Protein AF-A0A601UBJ7-F1 (afdb_monomer_lite)

Radius of gyration: 8.99 Å; chains: 1; bounding box: 18×20×21 Å

Organism: NCBI:txid2564391

pLDDT: mean 97.34, std 1.12, range [93.12, 98.38]

Structure (mmCIF, N/CA/C/O backbone):
data_AF-A0A601UBJ7-F1
#
_entry.id   AF-A0A601UBJ7-F1
#
loop_
_atom_site.group_PDB
_atom_site.id
_atom_site.type_symbol
_atom_site.label_atom_id
_atom_site.label_alt_id
_atom_site.label_comp_id
_atom_site.label_asym_id
_atom_site.label_entity_id
_atom_site.label_seq_id
_atom_site.pdbx_PDB_ins_code
_atom_site.Cartn_x
_atom_site.Cartn_y
_atom_site.Cartn_z
_atom_site.occupancy
_atom_site.B_iso_or_equiv
_atom_site.auth_seq_id
_atom_site.auth_comp_id
_atom_site.auth_asym_id
_atom_site.auth_atom_id
_atom_site.pdbx_PDB_model_num
ATOM 1 N N . MET A 1 1 ? 10.925 -0.381 -2.443 1.00 95.88 1 MET A N 1
ATOM 2 C CA . MET A 1 1 ? 10.521 0.867 -1.760 1.00 95.88 1 MET A CA 1
ATOM 3 C C . MET A 1 1 ? 9.971 0.572 -0.365 1.00 95.88 1 MET A C 1
ATOM 5 O O . MET A 1 1 ? 9.425 -0.505 -0.156 1.00 95.88 1 MET A O 1
ATOM 9 N N . PHE A 1 2 ? 10.100 1.503 0.584 1.00 98.25 2 PHE A N 1
ATOM 10 C CA . PHE A 1 2 ? 9.384 1.427 1.862 1.00 98.25 2 PHE A CA 1
ATOM 11 C C . PHE A 1 2 ? 8.042 2.146 1.718 1.00 98.25 2 PHE A C 1
ATOM 13 O O . PHE A 1 2 ? 8.017 3.252 1.184 1.00 98.25 2 PHE A O 1
ATOM 20 N N . VAL A 1 3 ? 6.944 1.520 2.145 1.00 98.06 3 VAL A N 1
ATOM 21 C CA . VAL A 1 3 ? 5.603 2.124 2.100 1.00 98.06 3 VAL A CA 1
ATOM 22 C C . VAL A 1 3 ? 4.830 1.885 3.385 1.00 9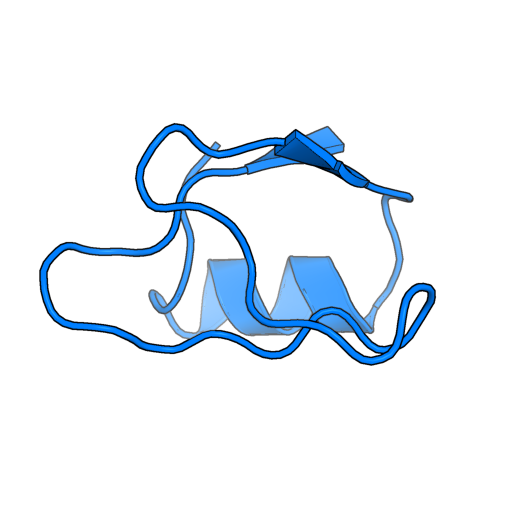8.06 3 VAL A C 1
ATOM 24 O O . VAL A 1 3 ? 4.969 0.843 4.025 1.00 98.06 3 VAL A O 1
ATOM 27 N N . LYS A 1 4 ? 3.961 2.836 3.727 1.00 98.31 4 LYS A N 1
ATOM 28 C CA . LYS A 1 4 ? 2.964 2.756 4.800 1.00 98.31 4 LYS A CA 1
ATOM 29 C C . LYS A 1 4 ? 1.555 2.897 4.224 1.00 98.31 4 LYS A C 1
ATOM 31 O O . LYS A 1 4 ? 1.353 3.769 3.376 1.00 98.31 4 LYS A O 1
ATOM 36 N N . PRO A 1 5 ? 0.570 2.117 4.699 1.00 98.25 5 PRO A N 1
ATOM 37 C CA . PRO A 1 5 ? -0.817 2.337 4.321 1.00 98.25 5 PRO A CA 1
ATOM 38 C C . PRO A 1 5 ? -1.298 3.685 4.865 1.00 98.25 5 PRO A C 1
ATOM 40 O O . PRO A 1 5 ? -0.875 4.142 5.933 1.00 98.25 5 PRO A O 1
ATOM 43 N N . VAL A 1 6 ? -2.195 4.341 4.132 1.00 97.88 6 VAL A N 1
ATOM 44 C CA . VAL A 1 6 ? -2.911 5.502 4.669 1.00 97.88 6 VAL A CA 1
ATOM 45 C C . VAL A 1 6 ? -3.805 5.046 5.826 1.00 97.88 6 VAL A C 1
ATOM 47 O O . VAL A 1 6 ? -4.360 3.949 5.803 1.00 97.88 6 VAL A O 1
ATOM 50 N N . LYS A 1 7 ? -3.924 5.871 6.875 1.00 95.56 7 LYS A N 1
ATOM 51 C CA . LYS A 1 7 ? -4.657 5.518 8.101 1.00 95.56 7 LYS A CA 1
ATOM 52 C C . LYS A 1 7 ? -6.073 5.030 7.768 1.00 95.56 7 LYS A C 1
ATOM 54 O O . LYS A 1 7 ? -6.811 5.716 7.067 1.00 95.56 7 LYS A O 1
ATOM 59 N N . GLY A 1 8 ? -6.442 3.861 8.294 1.00 93.94 8 GLY A N 1
ATOM 60 C CA . GLY A 1 8 ? -7.747 3.238 8.051 1.00 93.94 8 GLY A CA 1
ATOM 61 C C . GLY A 1 8 ? -7.864 2.476 6.724 1.00 93.94 8 GLY A C 1
ATOM 62 O O . GLY A 1 8 ? -8.951 2.001 6.404 1.00 93.94 8 GLY A O 1
ATOM 63 N N . ARG A 1 9 ? -6.780 2.339 5.946 1.00 95.62 9 ARG A N 1
ATOM 64 C CA . ARG A 1 9 ? -6.744 1.494 4.746 1.00 95.62 9 ARG A CA 1
ATOM 65 C C . ARG A 1 9 ? -6.141 0.128 5.047 1.00 95.62 9 ARG A C 1
ATOM 67 O O . ARG A 1 9 ? -5.072 0.022 5.640 1.00 95.62 9 ARG A O 1
ATOM 74 N N . SER A 1 10 ? -6.788 -0.905 4.522 1.00 97.44 10 SER A N 1
ATOM 75 C 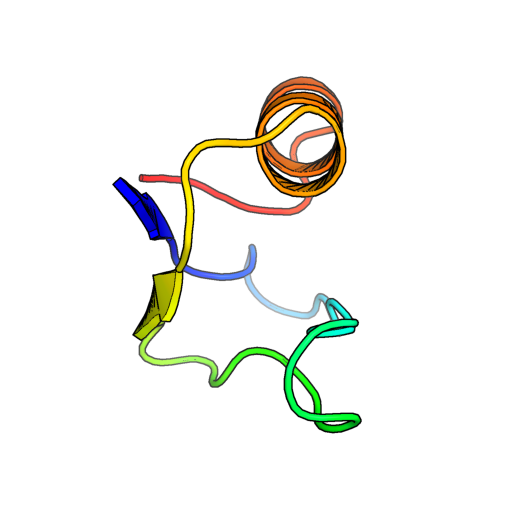CA . SER A 1 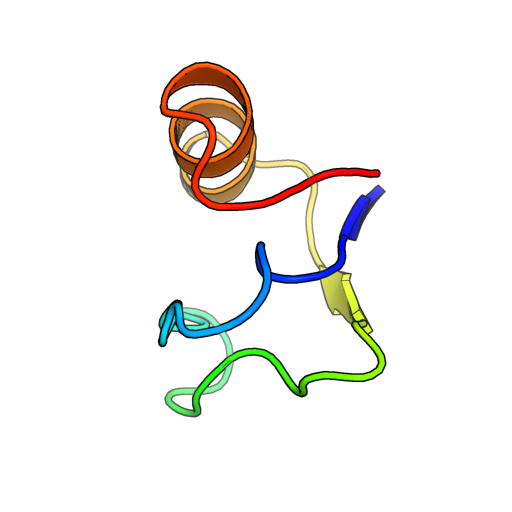10 ? -6.212 -2.240 4.375 1.00 97.44 10 SER A CA 1
ATOM 76 C C . SER A 1 10 ? -5.670 -2.374 2.955 1.00 97.44 10 SER A C 1
ATOM 78 O O . SER A 1 10 ? -6.428 -2.289 1.989 1.00 97.44 10 SER A O 1
ATOM 80 N N . VAL A 1 11 ? -4.355 -2.543 2.816 1.00 97.88 11 VAL A N 1
ATOM 81 C CA . VAL A 1 11 ? -3.692 -2.697 1.514 1.00 97.88 11 VAL A CA 1
ATOM 82 C C . VAL A 1 11 ? -3.092 -4.099 1.442 1.00 97.88 11 VAL A C 1
ATOM 84 O O . VAL A 1 11 ? -2.210 -4.385 2.244 1.00 97.88 11 VAL A O 1
ATOM 87 N N . PRO A 1 12 ? -3.556 -4.982 0.542 1.00 98.00 12 PRO A N 1
ATOM 88 C CA . PRO A 1 12 ? -2.963 -6.306 0.375 1.00 98.00 12 PRO A CA 1
ATOM 89 C C . PRO A 1 12 ? -1.498 -6.229 -0.067 1.00 98.00 12 PRO A C 1
ATOM 91 O O . PRO A 1 12 ? -1.136 -5.376 -0.873 1.00 98.00 12 PRO A O 1
ATOM 94 N N . ASP A 1 13 ? -0.668 -7.142 0.423 1.00 97.62 13 ASP A N 1
ATOM 95 C CA . ASP A 1 13 ? 0.672 -7.405 -0.090 1.00 97.62 13 ASP A CA 1
ATOM 96 C C . ASP A 1 13 ? 0.620 -8.686 -0.949 1.00 97.62 13 ASP A C 1
ATOM 98 O O . ASP A 1 13 ? 0.586 -9.796 -0.407 1.00 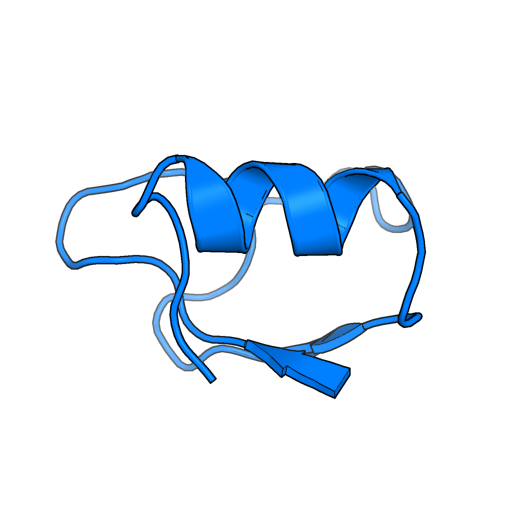97.62 13 ASP A O 1
ATOM 102 N N . PRO A 1 14 ? 0.599 -8.575 -2.292 1.00 96.75 14 PRO A N 1
ATOM 103 C CA . PRO A 1 14 ? 0.457 -9.734 -3.168 1.00 96.75 14 PRO A CA 1
ATOM 104 C C . PRO A 1 14 ? 1.632 -10.711 -3.079 1.00 96.75 14 PRO A C 1
ATOM 106 O O . PRO A 1 14 ? 1.460 -11.885 -3.390 1.00 96.75 14 PRO A O 1
ATOM 109 N N . ALA A 1 15 ? 2.819 -10.248 -2.675 1.00 96.94 15 ALA A N 1
ATOM 110 C CA . ALA A 1 15 ? 4.001 -11.100 -2.582 1.00 96.94 15 ALA A CA 1
ATOM 111 C C . ALA A 1 15 ? 3.981 -11.985 -1.328 1.00 96.94 15 ALA A C 1
ATOM 113 O O . ALA A 1 15 ? 4.621 -13.033 -1.301 1.00 96.94 15 ALA A O 1
ATOM 114 N N . ARG A 1 16 ? 3.258 -11.566 -0.284 1.00 95.81 16 ARG A N 1
ATOM 115 C CA . ARG A 1 16 ? 3.220 -12.254 1.015 1.00 95.81 16 ARG A CA 1
ATOM 116 C C . ARG A 1 16 ? 1.864 -12.861 1.348 1.00 95.81 16 ARG A C 1
ATOM 118 O O . ARG A 1 16 ? 1.790 -13.717 2.222 1.00 95.81 16 ARG A O 1
ATOM 125 N N . GLY A 1 17 ? 0.807 -12.429 0.663 1.00 96.56 17 GLY A N 1
ATOM 126 C CA . GLY A 1 17 ? -0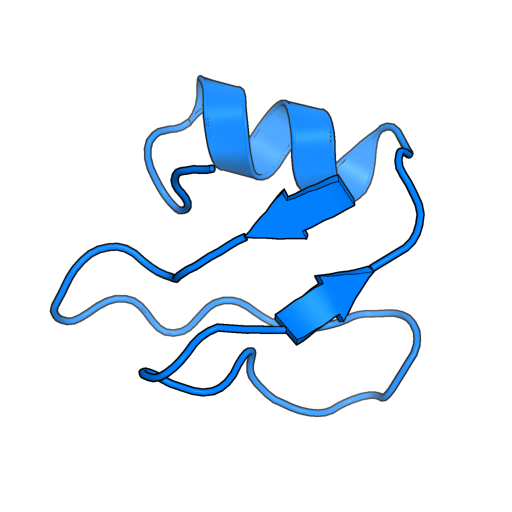.561 -12.866 0.932 1.00 96.56 17 GLY A CA 1
ATOM 127 C C . GLY A 1 17 ? -1.137 -12.318 2.243 1.00 96.56 17 GLY A C 1
ATOM 128 O O . GLY A 1 17 ? -2.171 -12.809 2.686 1.00 96.56 17 GLY A O 1
ATOM 12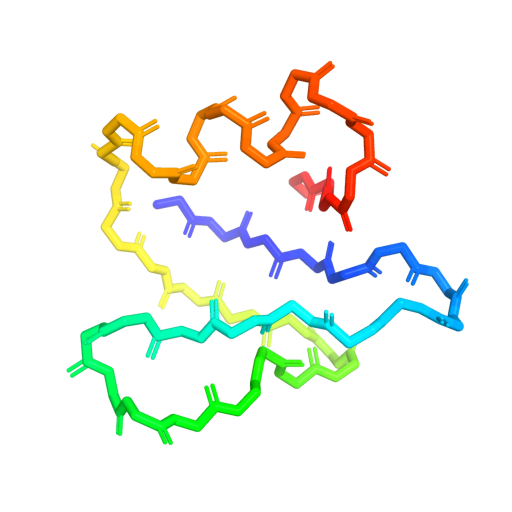9 N N . ASP A 1 18 ? -0.491 -11.322 2.862 1.00 97.75 18 ASP A N 1
ATOM 130 C CA . ASP A 1 18 ? -0.966 -10.621 4.060 1.00 97.75 18 ASP A CA 1
ATOM 131 C C . ASP A 1 18 ? -1.403 -9.177 3.743 1.00 97.75 18 ASP A C 1
ATOM 133 O O . ASP A 1 18 ? -1.384 -8.732 2.595 1.00 97.75 18 ASP A O 1
ATOM 137 N N . LEU A 1 19 ? -1.864 -8.443 4.759 1.00 98.06 19 LEU A N 1
ATOM 138 C CA . LEU A 1 19 ? -2.067 -6.997 4.657 1.00 98.06 19 LEU A CA 1
ATOM 139 C C . LEU A 1 19 ? -0.766 -6.267 4.997 1.00 98.06 19 LEU A C 1
ATOM 141 O O . LEU A 1 19 ? -0.041 -6.660 5.913 1.00 98.06 19 LEU A O 1
ATOM 145 N N . LEU A 1 20 ? -0.515 -5.151 4.312 1.00 97.62 20 LEU A N 1
ATOM 146 C CA . LEU A 1 20 ? 0.566 -4.239 4.649 1.00 97.62 20 LEU A CA 1
ATOM 147 C C . LEU A 1 20 ? 0.381 -3.752 6.101 1.00 97.62 20 LEU A C 1
ATOM 149 O O . LEU A 1 20 ? -0.670 -3.186 6.417 1.00 97.62 20 LEU A O 1
ATOM 153 N N . PRO A 1 21 ? 1.379 -3.939 6.985 1.00 97.62 21 PRO A N 1
ATOM 154 C CA . PRO A 1 21 ? 1.282 -3.503 8.374 1.00 97.62 21 PRO A CA 1
ATOM 155 C C . PRO A 1 21 ? 1.069 -1.991 8.489 1.00 97.62 21 PRO A C 1
ATOM 157 O O . PRO A 1 21 ? 1.602 -1.230 7.683 1.00 97.62 21 PRO A O 1
ATOM 160 N N . GLU A 1 22 ? 0.392 -1.531 9.546 1.00 96.62 22 GLU A N 1
ATOM 161 C CA . GLU A 1 22 ? 0.211 -0.090 9.809 1.00 96.62 22 GLU A CA 1
ATOM 162 C C . GLU A 1 22 ? 1.548 0.664 9.911 1.00 96.62 22 GLU A C 1
ATOM 164 O O . GLU A 1 22 ? 1.679 1.803 9.459 1.00 96.62 22 GLU A O 1
ATOM 169 N N . GLY A 1 23 ? 2.570 0.001 10.462 1.00 96.62 23 GLY A N 1
ATOM 170 C CA . GLY A 1 23 ? 3.938 0.515 10.546 1.00 96.62 23 GLY A CA 1
ATOM 171 C C . GLY A 1 23 ? 4.674 0.584 9.203 1.00 96.62 23 GLY A C 1
ATOM 172 O O . GLY A 1 23 ? 5.758 1.164 9.141 1.00 96.62 23 GLY A O 1
ATOM 173 N N . GLY A 1 24 ? 4.087 0.049 8.134 1.00 97.44 24 GLY A N 1
ATOM 174 C CA . GLY A 1 24 ? 4.699 -0.059 6.818 1.00 97.44 24 GLY A CA 1
ATOM 175 C C . GLY A 1 24 ? 5.737 -1.166 6.716 1.00 97.44 24 GLY A C 1
ATOM 176 O O . GLY A 1 24 ? 6.018 -1.892 7.673 1.00 97.44 24 GLY A O 1
ATOM 177 N N . ARG A 1 25 ? 6.289 -1.324 5.513 1.00 97.62 25 ARG A N 1
ATOM 178 C CA . ARG A 1 25 ? 7.264 -2.369 5.196 1.00 97.62 25 ARG A CA 1
ATOM 179 C C . ARG A 1 25 ? 8.046 -2.029 3.926 1.00 97.62 25 ARG A C 1
ATOM 181 O O . ARG A 1 25 ? 7.577 -1.268 3.083 1.00 97.62 25 ARG A O 1
ATOM 188 N N . ASN A 1 26 ? 9.219 -2.645 3.776 1.00 98.25 26 ASN A N 1
ATOM 189 C CA . ASN A 1 26 ? 9.915 -2.726 2.494 1.00 98.25 26 ASN A CA 1
ATOM 190 C C . ASN A 1 26 ? 9.250 -3.749 1.567 1.00 98.25 26 ASN A C 1
ATOM 192 O O . ASN A 1 26 ? 9.040 -4.902 1.949 1.00 98.25 26 ASN A O 1
ATOM 196 N N . VAL A 1 27 ? 8.969 -3.304 0.349 1.00 97.06 27 VAL A N 1
ATOM 197 C CA . VAL A 1 27 ? 8.349 -4.069 -0.734 1.00 97.06 27 VAL A CA 1
ATOM 198 C C . VAL A 1 27 ? 9.099 -3.811 -2.040 1.00 97.06 27 VAL A C 1
ATOM 200 O O . VAL A 1 27 ? 9.815 -2.810 -2.160 1.00 97.06 27 VAL A O 1
ATOM 203 N N . ASP A 1 28 ? 8.931 -4.677 -3.033 1.00 96.88 28 ASP A N 1
ATOM 204 C CA . ASP A 1 28 ? 9.526 -4.462 -4.354 1.00 96.88 28 ASP A CA 1
ATOM 205 C C . ASP A 1 28 ? 8.911 -3.234 -5.030 1.00 96.88 28 ASP A C 1
ATOM 207 O O . ASP A 1 28 ? 7.698 -3.032 -5.001 1.00 96.88 28 ASP A O 1
ATOM 211 N N . GLU A 1 29 ? 9.735 -2.394 -5.655 1.00 97.50 29 GLU A N 1
ATOM 212 C CA . GLU A 1 29 ? 9.224 -1.267 -6.437 1.00 97.50 29 GLU A CA 1
ATOM 213 C C . GLU A 1 29 ? 8.738 -1.779 -7.794 1.00 97.50 29 GLU A C 1
ATOM 215 O O . GLU A 1 29 ? 9.494 -1.910 -8.752 1.00 97.50 29 GLU A O 1
ATOM 220 N N . ASN A 1 30 ? 7.459 -2.141 -7.841 1.00 97.69 30 ASN A N 1
ATOM 221 C CA . ASN A 1 30 ? 6.801 -2.688 -9.018 1.00 97.69 30 ASN A CA 1
ATOM 222 C C . ASN A 1 30 ? 5.491 -1.939 -9.315 1.00 97.69 30 ASN A C 1
ATOM 224 O O . ASN A 1 30 ? 5.020 -1.104 -8.539 1.00 97.69 30 ASN A O 1
ATOM 228 N N . ASN A 1 31 ? 4.865 -2.275 -10.444 1.00 98.19 31 ASN A N 1
ATOM 229 C CA . ASN A 1 31 ? 3.637 -1.619 -10.900 1.00 98.19 31 ASN A CA 1
ATOM 230 C C . ASN A 1 31 ? 2.474 -1.698 -9.899 1.00 98.19 31 ASN A C 1
ATOM 232 O O . ASN A 1 31 ? 1.599 -0.836 -9.936 1.00 98.19 31 ASN A O 1
ATOM 236 N N . TYR A 1 32 ? 2.426 -2.709 -9.024 1.00 97.94 32 TYR A N 1
ATOM 237 C CA . TYR A 1 32 ? 1.385 -2.793 -8.002 1.00 97.94 32 TYR A CA 1
ATOM 238 C C . TYR A 1 32 ? 1.538 -1.650 -6.996 1.00 97.94 32 TYR A C 1
ATOM 240 O O . TYR A 1 32 ? 0.623 -0.842 -6.846 1.00 97.94 32 TYR A O 1
ATOM 248 N N . TRP A 1 33 ? 2.709 -1.529 -6.369 1.00 97.94 33 TRP A N 1
ATOM 249 C CA . TRP A 1 33 ? 2.947 -0.524 -5.332 1.00 97.94 33 TRP A CA 1
ATOM 250 C C . TRP A 1 33 ? 2.917 0.903 -5.869 1.00 97.94 33 TRP A C 1
ATOM 252 O O . TRP A 1 33 ? 2.304 1.762 -5.239 1.00 97.94 33 TRP A O 1
ATOM 262 N N . LEU A 1 34 ? 3.445 1.134 -7.076 1.00 98.25 34 LEU A N 1
ATOM 263 C CA . LEU A 1 34 ? 3.359 2.437 -7.742 1.00 98.25 34 LEU A CA 1
ATOM 264 C C . LEU A 1 34 ? 1.904 2.862 -8.004 1.00 98.25 34 LEU A C 1
ATOM 266 O O . LEU A 1 34 ? 1.556 4.027 -7.832 1.00 98.25 34 LEU A O 1
ATOM 270 N N . ARG A 1 35 ? 1.015 1.922 -8.363 1.00 98.38 35 ARG A N 1
ATOM 271 C CA . ARG A 1 35 ? -0.423 2.210 -8.519 1.00 98.38 35 ARG A CA 1
ATOM 272 C C . ARG A 1 35 ? -1.101 2.507 -7.185 1.00 98.38 35 ARG A C 1
ATOM 274 O O . ARG A 1 35 ? -1.944 3.394 -7.139 1.00 98.38 35 ARG A O 1
ATOM 281 N N . ARG A 1 36 ? -0.755 1.785 -6.111 1.00 98.25 36 ARG A N 1
ATOM 282 C CA . ARG A 1 36 ? -1.293 2.061 -4.764 1.00 98.25 36 ARG A CA 1
ATOM 283 C C . ARG A 1 36 ? -0.832 3.427 -4.252 1.00 98.25 36 ARG A C 1
ATOM 285 O O . ARG A 1 36 ? -1.618 4.124 -3.619 1.00 98.25 36 ARG A O 1
ATOM 292 N N . GLU A 1 37 ? 0.406 3.815 -4.547 1.00 98.00 37 GLU A N 1
ATOM 293 C CA . GLU A 1 37 ? 0.940 5.145 -4.236 1.00 98.00 37 GLU A CA 1
ATOM 294 C C . GLU A 1 37 ? 0.181 6.226 -5.023 1.00 98.00 37 GLU A C 1
ATOM 296 O O . GLU A 1 37 ? -0.360 7.151 -4.424 1.00 98.00 37 GLU A O 1
ATOM 301 N N . ALA A 1 38 ? 0.029 6.060 -6.341 1.00 98.19 38 ALA A N 1
ATOM 302 C CA . ALA A 1 38 ? -0.715 6.999 -7.187 1.00 98.19 38 ALA A CA 1
ATOM 303 C C . ALA A 1 38 ? -2.208 7.114 -6.819 1.00 98.19 38 ALA A C 1
ATOM 305 O O . ALA A 1 38 ? -2.796 8.184 -6.950 1.00 98.19 38 ALA A O 1
ATOM 306 N N . ALA A 1 39 ? -2.821 6.030 -6.337 1.00 98.00 39 ALA A N 1
ATOM 307 C CA . ALA A 1 39 ? -4.199 6.021 -5.847 1.00 98.00 39 ALA A CA 1
ATOM 308 C C . ALA A 1 39 ? -4.357 6.643 -4.442 1.00 98.00 39 ALA A C 1
ATOM 310 O O . ALA A 1 39 ? -5.482 6.805 -3.970 1.00 98.00 39 ALA A O 1
ATOM 311 N N . GLY A 1 40 ? -3.254 6.976 -3.760 1.00 97.81 40 GLY A N 1
ATOM 312 C CA . GLY A 1 40 ? -3.273 7.500 -2.393 1.00 97.81 40 GLY A CA 1
ATOM 313 C C . GLY A 1 40 ? -3.622 6.452 -1.334 1.00 97.81 40 GLY A C 1
ATOM 314 O O . GLY A 1 40 ? -4.056 6.799 -0.238 1.00 97.81 40 GLY A O 1
ATOM 315 N N . ASP A 1 41 ? -3.456 5.166 -1.641 1.00 97.94 41 ASP A N 1
ATOM 316 C CA . ASP A 1 41 ? -3.693 4.074 -0.694 1.00 97.94 41 ASP A CA 1
ATOM 317 C C . ASP A 1 41 ? -2.488 3.829 0.225 1.00 97.94 41 ASP A C 1
ATOM 319 O O . ASP A 1 41 ? -2.643 3.376 1.363 1.00 97.94 41 ASP A O 1
ATOM 323 N N . VAL A 1 42 ? -1.286 4.146 -0.260 1.00 98.06 42 VAL A N 1
ATOM 324 C CA . VAL A 1 42 ? -0.027 4.086 0.491 1.00 98.06 42 VAL A CA 1
ATOM 325 C C . VAL A 1 42 ? 0.787 5.362 0.286 1.00 98.06 42 VAL A C 1
ATOM 327 O O . VAL A 1 42 ? 0.578 6.097 -0.675 1.00 98.06 42 VAL A O 1
ATOM 330 N N . ARG A 1 43 ? 1.745 5.601 1.180 1.00 97.19 43 ARG A N 1
ATOM 331 C CA . ARG A 1 43 ? 2.763 6.655 1.077 1.00 97.19 43 ARG A CA 1
ATOM 332 C C . ARG A 1 43 ? 4.146 6.077 1.352 1.00 97.19 43 ARG A C 1
ATOM 334 O O . ARG A 1 43 ? 4.239 5.116 2.119 1.00 97.19 43 ARG A O 1
ATOM 341 N N . ARG A 1 44 ? 5.186 6.661 0.757 1.00 93.12 44 ARG A N 1
ATOM 342 C CA . ARG A 1 44 ? 6.581 6.403 1.149 1.00 93.12 44 ARG A CA 1
ATOM 343 C C . ARG A 1 44 ? 6.831 6.836 2.597 1.00 93.12 44 ARG A C 1
ATOM 345 O O . ARG A 1 44 ? 6.235 7.855 3.020 1.00 93.12 44 ARG A O 1
#

Secondary structure (DSSP, 8-state):
-EEEEPTT---EETTTTEEPPTT-EE---SHHHHHHHHTTSEE-

InterPro domains:
  IPR024400 Protein of unknown function DUF2635 [PF10948] (3-42)

Sequence (44 aa):
MFVKPVKGRSVPDPARGDLLPEGGRNVDENNYWLRREAAGDVRR

Foldseek 3Di:
DWKAFDPPAFDADPVVRHTADNVTDDDDPDPRVVVCVVVNGMDD